Protein AF-A0A944YQV5-F1 (afdb_monomer)

Mean predicted aligned error: 7.52 Å

Radius of gyration: 26.67 Å; Cα contacts (8 Å, |Δi|>4): 31; chains: 1; bounding box: 57×34×61 Å

Foldseek 3Di:
DVVVVVVVVVVVVVVVVVVVVVVVVVVVVVVVVVVVVVVVVVVVQVVCCVVVVDGDADPDWDFDDDPVPRRPDID

Secondary structure (DSSP, 8-state):
-HHHHHHHHHHHHHHHHHHHHHHHHHHHHHHHHHHHHHHHHHHHHHHHHHHHSSPPPPTT---EEETTTEEEE--

Sequence (75 aa):
MIELIVAIGILAVLLTIAFFSFSQYSRYSRDSVRITDLKSVKTALELYEIDAGKYPRPDNSKEVTFNFNTVVWDQ

Structure (mmCIF, N/CA/C/O backbone):
data_AF-A0A944YQV5-F1
#
_entry.id   AF-A0A944YQV5-F1
#
loop_
_atom_site.group_PDB
_atom_site.id
_atom_site.type_symbol
_atom_site.label_atom_id
_atom_site.label_alt_id
_atom_site.label_comp_id
_atom_site.label_asym_id
_atom_site.label_entity_id
_atom_site.label_seq_id
_atom_site.pdbx_PDB_ins_code
_atom_site.Cartn_x
_atom_site.Cartn_y
_atom_site.Cartn_z
_atom_site.occupancy
_atom_site.B_iso_or_equiv
_atom_site.auth_seq_id
_atom_site.auth_comp_id
_atom_site.auth_asym_id
_atom_site.auth_atom_id
_atom_site.pdbx_PDB_model_num
ATOM 1 N N . MET A 1 1 ? -34.660 -4.872 34.145 1.00 82.50 1 MET A N 1
ATOM 2 C CA . MET A 1 1 ? -34.376 -3.492 33.676 1.00 82.50 1 MET A CA 1
ATOM 3 C C . MET A 1 1 ? -32.894 -3.140 33.773 1.00 82.50 1 MET A C 1
ATOM 5 O O . MET A 1 1 ? -32.338 -2.732 32.767 1.00 82.50 1 MET A O 1
ATOM 9 N N . ILE A 1 2 ? -32.227 -3.364 34.914 1.00 94.38 2 ILE A N 1
ATOM 10 C CA . ILE A 1 2 ? -30.769 -3.156 35.058 1.00 94.38 2 ILE A CA 1
ATOM 11 C C . ILE A 1 2 ? -29.931 -4.000 34.080 1.00 94.38 2 ILE A C 1
ATOM 13 O O . ILE A 1 2 ? -28.942 -3.532 33.533 1.00 94.38 2 ILE A O 1
ATOM 17 N N . GLU A 1 3 ? -30.384 -5.217 33.798 1.00 94.38 3 GLU A N 1
ATOM 18 C CA . GLU A 1 3 ? -29.681 -6.195 32.966 1.00 94.38 3 GLU A CA 1
ATOM 19 C C . GLU A 1 3 ? -29.454 -5.721 31.522 1.00 94.38 3 GLU A C 1
ATOM 21 O O . GLU A 1 3 ? -28.355 -5.850 30.990 1.00 94.38 3 GLU A O 1
ATOM 26 N N . LEU A 1 4 ? -3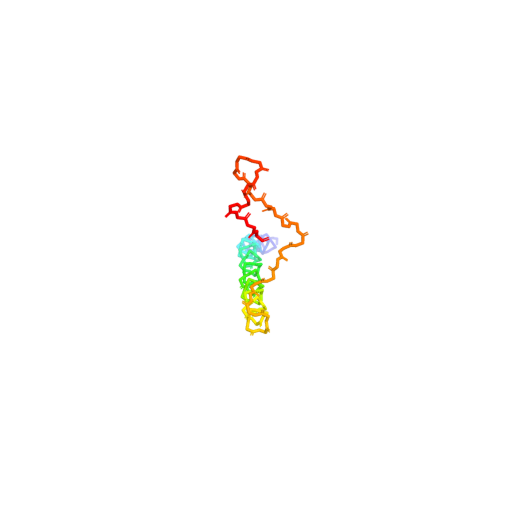0.449 -5.060 30.921 1.00 95.00 4 LEU A N 1
ATOM 27 C CA . LEU A 1 4 ? -30.334 -4.505 29.570 1.00 95.00 4 LEU A CA 1
ATOM 28 C C . LEU A 1 4 ? -29.375 -3.301 29.524 1.00 95.00 4 LEU A C 1
ATOM 30 O O . LEU A 1 4 ? -28.617 -3.139 28.572 1.00 95.00 4 LEU A O 1
ATOM 34 N N . ILE A 1 5 ? -29.380 -2.472 30.571 1.00 95.50 5 ILE A N 1
ATOM 35 C CA . ILE A 1 5 ? -28.519 -1.285 30.670 1.00 95.50 5 ILE A CA 1
ATOM 36 C C . ILE A 1 5 ? -27.054 -1.704 30.827 1.00 95.50 5 ILE A C 1
ATOM 38 O O . ILE A 1 5 ? -26.179 -1.157 30.156 1.00 95.50 5 ILE A O 1
ATOM 42 N N . VAL A 1 6 ? -26.789 -2.710 31.665 1.00 96.50 6 VAL A N 1
ATOM 43 C CA . VAL A 1 6 ? -25.439 -3.261 31.850 1.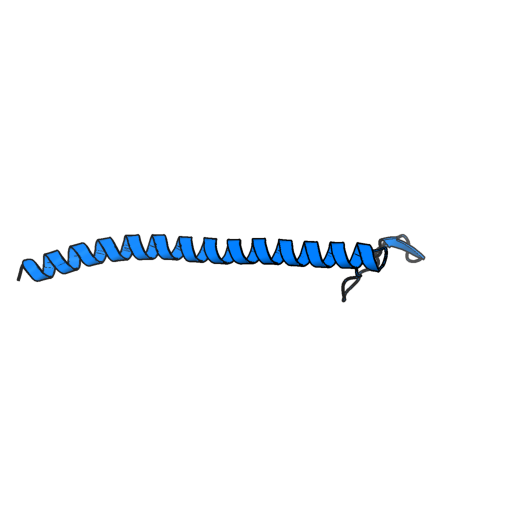00 96.50 6 VAL A CA 1
ATOM 44 C C . VAL A 1 6 ? -24.930 -3.891 30.551 1.00 96.50 6 VAL A C 1
ATOM 46 O O . VAL A 1 6 ? -23.792 -3.634 30.159 1.00 96.50 6 VAL A O 1
ATOM 49 N N . ALA A 1 7 ? -25.775 -4.639 29.835 1.00 97.06 7 ALA A N 1
ATOM 50 C CA . ALA A 1 7 ? -25.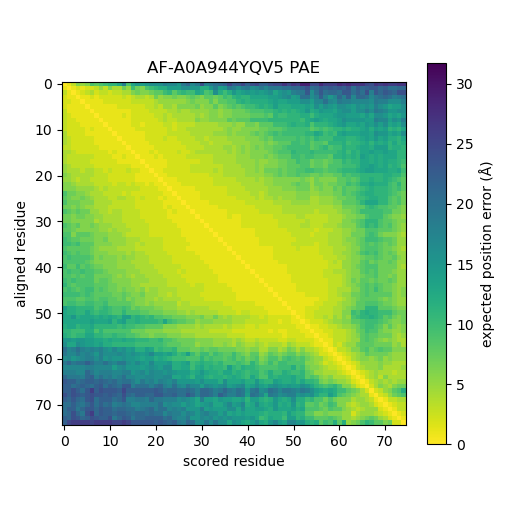400 -5.243 28.557 1.00 97.06 7 ALA A CA 1
ATOM 51 C C . ALA A 1 7 ? -24.992 -4.194 27.504 1.00 97.06 7 ALA A C 1
ATOM 53 O O . ALA A 1 7 ? -23.946 -4.326 26.868 1.00 97.06 7 ALA A O 1
ATOM 54 N N . ILE A 1 8 ? -25.772 -3.118 27.351 1.00 96.38 8 ILE A N 1
ATOM 55 C CA . ILE A 1 8 ? -25.465 -2.039 26.396 1.00 96.38 8 ILE A CA 1
ATOM 56 C C . ILE A 1 8 ? -24.192 -1.285 26.807 1.00 96.38 8 ILE A C 1
ATOM 58 O O . ILE A 1 8 ? -23.389 -0.931 25.942 1.00 96.38 8 ILE A O 1
ATOM 62 N N . GLY A 1 9 ? -23.964 -1.092 28.111 1.00 97.31 9 GLY A N 1
ATOM 63 C CA . GLY A 1 9 ? -22.735 -0.485 28.626 1.00 97.31 9 GLY A CA 1
ATOM 64 C C . GLY A 1 9 ? -21.480 -1.273 28.241 1.00 97.31 9 GLY A C 1
ATOM 65 O O . GLY A 1 9 ? -20.512 -0.693 27.750 1.00 97.31 9 GLY A O 1
ATOM 66 N N . ILE A 1 10 ? -21.515 -2.601 28.385 1.00 96.94 10 ILE A N 1
ATOM 67 C CA . ILE A 1 10 ? -20.398 -3.475 27.990 1.00 96.94 10 ILE A CA 1
ATOM 68 C C . ILE A 1 10 ? -20.190 -3.436 26.468 1.00 96.94 10 ILE A C 1
ATOM 70 O O . ILE A 1 10 ? -19.056 -3.301 26.003 1.00 96.94 10 ILE A O 1
ATOM 74 N N . LEU A 1 11 ? -21.272 -3.498 25.684 1.00 97.62 11 LEU A N 1
ATOM 75 C CA . LEU A 1 11 ? -21.196 -3.434 24.221 1.00 97.62 11 LEU A CA 1
ATOM 76 C C . LEU A 1 11 ? -20.594 -2.115 23.727 1.00 97.62 11 LEU A C 1
ATOM 78 O O . LEU A 1 11 ? -19.765 -2.136 22.822 1.00 97.62 11 LEU A O 1
ATOM 82 N N . ALA A 1 12 ? -20.953 -0.981 24.333 1.00 97.06 12 ALA A N 1
ATOM 83 C CA . ALA A 1 12 ? -20.399 0.318 23.956 1.00 97.06 12 ALA A CA 1
ATOM 84 C C . ALA A 1 12 ? -18.870 0.354 24.121 1.00 97.06 12 ALA A C 1
ATOM 8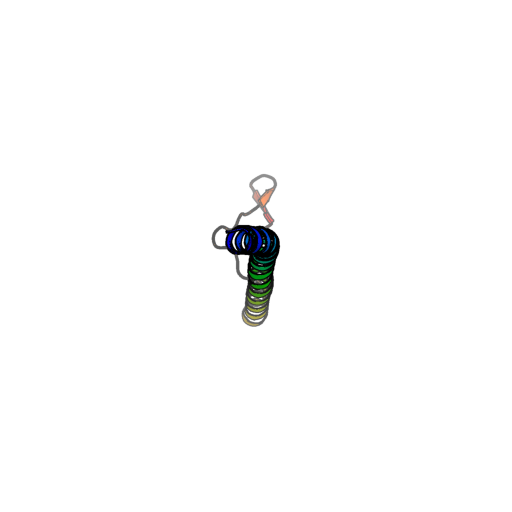6 O O . ALA A 1 12 ? -18.156 0.766 23.204 1.00 97.06 12 ALA A O 1
ATOM 87 N N . VAL A 1 13 ? -18.353 -0.147 25.248 1.00 97.12 13 VAL A N 1
ATOM 88 C CA . VAL A 1 13 ? -16.903 -0.224 25.491 1.00 97.12 13 VAL A CA 1
ATOM 89 C C . VAL A 1 13 ? -16.226 -1.147 24.473 1.00 97.12 13 VAL A C 1
ATOM 91 O O . VAL A 1 13 ? -15.249 -0.742 23.841 1.00 97.12 13 VAL A O 1
ATOM 94 N N . LEU A 1 14 ? -16.770 -2.345 24.239 1.00 97.81 14 LEU A N 1
ATOM 95 C CA . LEU A 1 14 ? -16.213 -3.289 23.262 1.00 97.81 14 LEU A CA 1
ATOM 96 C C . LEU A 1 14 ? -16.182 -2.710 21.841 1.00 97.81 14 LEU A C 1
ATOM 98 O O . LEU A 1 14 ? -15.178 -2.857 21.144 1.00 97.81 14 LEU A O 1
ATOM 102 N N . LEU A 1 15 ? -17.244 -2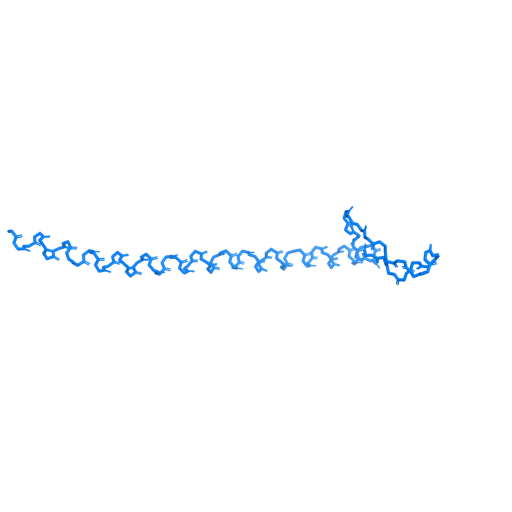.014 21.426 1.00 97.56 15 LEU A N 1
ATOM 103 C CA . LEU A 1 15 ? -17.332 -1.402 20.100 1.00 97.56 15 LEU A CA 1
ATOM 104 C C . LEU A 1 15 ? -16.265 -0.327 19.889 1.00 97.56 15 LEU A C 1
ATOM 106 O O . LEU A 1 15 ? -15.643 -0.296 18.828 1.00 97.56 15 LEU A O 1
ATOM 110 N N . THR A 1 16 ? -16.009 0.527 20.884 1.00 96.50 16 THR A N 1
ATOM 111 C CA . THR A 1 16 ? -14.978 1.574 20.753 1.00 96.50 16 THR A CA 1
ATOM 112 C C . THR A 1 16 ? -13.578 0.991 20.551 1.00 96.50 16 THR A C 1
ATOM 114 O O . THR A 1 16 ? -12.858 1.417 19.644 1.00 96.50 16 THR A O 1
ATOM 117 N N . ILE A 1 17 ? -13.212 -0.033 21.329 1.00 96.62 17 ILE A N 1
ATOM 118 C CA . ILE A 1 17 ? -11.916 -0.717 21.215 1.00 96.62 17 ILE A CA 1
ATOM 119 C C . ILE A 1 17 ? -11.819 -1.452 19.872 1.00 96.62 17 ILE A C 1
ATOM 121 O O . ILE A 1 17 ? -10.805 -1.348 19.173 1.00 96.62 17 ILE A O 1
ATOM 125 N N . ALA A 1 18 ? -12.882 -2.161 19.481 1.00 96.81 18 ALA A N 1
ATOM 126 C CA . ALA A 1 18 ? -12.936 -2.888 18.218 1.00 96.81 18 ALA A CA 1
ATOM 127 C C . ALA A 1 18 ? -12.780 -1.947 17.015 1.00 96.81 18 ALA A C 1
ATOM 129 O O . ALA A 1 18 ? -11.989 -2.230 16.115 1.00 96.81 18 ALA A O 1
ATOM 130 N N . PHE A 1 19 ? -13.472 -0.805 17.017 1.00 96.06 19 PHE A N 1
ATOM 131 C CA . PHE A 1 19 ? -13.399 0.172 15.932 1.00 96.06 19 PHE A CA 1
ATOM 132 C C . PHE A 1 19 ? -12.013 0.818 15.826 1.00 96.06 19 PHE A C 1
ATOM 134 O O . PHE A 1 19 ? -11.472 0.956 14.726 1.00 96.06 19 PHE A O 1
ATOM 141 N N . PHE A 1 20 ? -11.403 1.164 16.964 1.00 94.75 20 PHE A N 1
ATOM 142 C CA . PHE A 1 20 ? -10.045 1.704 16.986 1.00 94.75 20 PHE A CA 1
ATOM 143 C C . PHE A 1 20 ? -9.030 0.706 16.409 1.00 94.75 20 PHE A C 1
ATOM 145 O O . PHE A 1 20 ? -8.231 1.066 15.541 1.00 94.75 20 PHE A O 1
ATOM 152 N N . SER A 1 21 ? -9.108 -0.558 16.836 1.00 95.06 21 SER A N 1
ATOM 153 C CA . SER A 1 21 ? -8.267 -1.645 16.323 1.00 95.06 21 SER A CA 1
ATOM 154 C C . SER A 1 21 ? -8.466 -1.851 14.818 1.00 95.06 21 SER A C 1
ATOM 156 O O . SER A 1 21 ? -7.504 -1.823 14.047 1.00 95.06 21 SER A O 1
ATOM 158 N N . PHE A 1 22 ? -9.719 -1.964 14.371 1.00 95.38 22 PHE A N 1
ATOM 159 C CA . PHE A 1 22 ? -10.062 -2.159 12.963 1.00 95.38 22 PHE A CA 1
ATOM 160 C C . PHE A 1 22 ? -9.524 -1.037 12.062 1.00 95.38 22 PHE A C 1
ATOM 162 O O . PHE A 1 22 ? -8.970 -1.309 10.994 1.00 95.38 22 PHE A O 1
ATOM 169 N N . SER A 1 23 ? -9.618 0.219 12.509 1.00 94.25 23 SER A N 1
ATOM 170 C CA . SER A 1 23 ? -9.069 1.368 11.780 1.00 94.25 23 SER A CA 1
ATOM 171 C C . SER A 1 23 ? -7.557 1.239 11.554 1.00 94.25 23 SER A C 1
ATOM 173 O O . SER A 1 23 ? -7.079 1.441 10.434 1.00 94.25 23 SER A O 1
ATOM 175 N N . GLN A 1 24 ? -6.797 0.824 12.575 1.00 94.31 24 GLN A N 1
ATOM 176 C CA . GLN A 1 24 ? -5.356 0.586 12.429 1.00 94.31 24 GLN A CA 1
ATOM 177 C C . GLN A 1 24 ? -5.060 -0.588 11.489 1.00 94.31 24 GLN A C 1
ATOM 179 O O . GLN A 1 24 ? -4.239 -0.446 10.584 1.00 94.31 24 GLN A O 1
ATOM 184 N N . TYR A 1 25 ? -5.774 -1.709 11.622 1.00 96.38 25 TYR A N 1
ATOM 185 C CA . TYR A 1 25 ? -5.612 -2.859 10.724 1.00 96.38 25 TYR A CA 1
ATOM 186 C C . TYR A 1 25 ? -5.881 -2.510 9.257 1.00 96.38 25 TYR A C 1
ATOM 188 O O . TYR A 1 25 ? -5.127 -2.933 8.380 1.00 96.38 25 TYR A O 1
ATOM 196 N N . SER A 1 26 ? -6.892 -1.684 8.976 1.00 94.88 26 SER A N 1
ATOM 197 C CA . SER A 1 26 ? -7.148 -1.199 7.616 1.00 94.88 26 SER A CA 1
ATOM 198 C C . SER A 1 26 ? -5.967 -0.389 7.067 1.00 94.88 26 SER A C 1
ATOM 200 O O . SER A 1 26 ? -5.614 -0.529 5.895 1.00 94.88 26 SER A O 1
ATOM 202 N N . ARG A 1 27 ? -5.315 0.439 7.899 1.00 95.88 27 ARG A N 1
ATOM 203 C CA . ARG A 1 27 ? -4.102 1.180 7.503 1.00 95.88 27 ARG A CA 1
ATOM 204 C C . ARG A 1 27 ? -2.955 0.227 7.173 1.00 95.88 27 ARG A C 1
ATOM 206 O O . ARG A 1 27 ? -2.406 0.318 6.078 1.00 95.88 27 ARG A O 1
ATOM 213 N N . TYR A 1 28 ? -2.663 -0.719 8.064 1.00 97.06 28 TYR A N 1
ATOM 214 C CA . TYR A 1 28 ? -1.591 -1.695 7.861 1.00 97.06 28 TYR A CA 1
ATOM 215 C C . TYR A 1 28 ? -1.824 -2.597 6.647 1.00 97.06 28 TYR A C 1
ATOM 217 O O . TYR A 1 28 ? -0.882 -2.884 5.915 1.00 97.06 28 TYR A O 1
ATOM 225 N N . SER A 1 29 ? -3.070 -2.998 6.382 1.00 97.25 29 SER A N 1
ATOM 226 C CA . SER A 1 29 ? -3.416 -3.787 5.195 1.00 97.25 29 SER A CA 1
ATOM 227 C C . SER A 1 29 ? -3.079 -3.037 3.903 1.00 97.25 29 SER A C 1
ATOM 229 O O . SER A 1 29 ? -2.417 -3.594 3.029 1.00 97.25 29 SER A O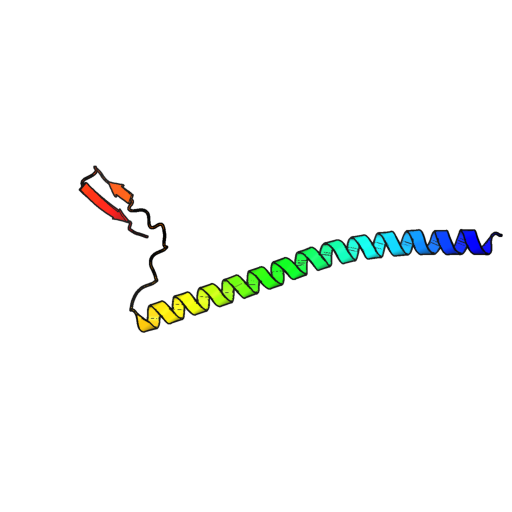 1
ATOM 231 N N . ARG A 1 30 ? -3.443 -1.751 3.803 1.00 97.12 30 ARG A N 1
ATOM 232 C CA . ARG A 1 30 ? -3.093 -0.928 2.633 1.00 97.12 30 ARG A CA 1
ATOM 233 C C . ARG A 1 30 ? -1.588 -0.752 2.482 1.00 97.12 30 ARG A C 1
ATOM 235 O O . ARG A 1 30 ? -1.086 -0.802 1.364 1.00 97.12 30 ARG A O 1
ATOM 242 N N . ASP A 1 31 ? -0.872 -0.551 3.582 1.00 98.00 31 ASP A N 1
ATOM 243 C CA . ASP A 1 31 ? 0.583 -0.409 3.537 1.00 98.00 31 ASP A CA 1
ATOM 244 C C . ASP A 1 31 ? 1.256 -1.725 3.115 1.00 98.00 31 ASP A C 1
ATOM 246 O O . ASP A 1 31 ? 2.170 -1.703 2.296 1.00 98.00 31 ASP A O 1
ATOM 250 N N . SER A 1 32 ? 0.751 -2.876 3.570 1.00 97.88 32 SER A N 1
ATOM 251 C CA . SER A 1 32 ? 1.214 -4.195 3.117 1.00 97.88 32 SER A CA 1
ATOM 252 C C . SER A 1 32 ? 1.013 -4.394 1.614 1.00 97.88 32 SER A C 1
ATOM 254 O O . SER A 1 32 ? 1.897 -4.933 0.943 1.00 97.88 32 SER A O 1
ATOM 256 N N . VAL A 1 33 ? -0.127 -3.949 1.076 1.00 98.12 33 VAL A N 1
ATOM 257 C CA . VAL A 1 33 ? -0.390 -3.976 -0.371 1.00 98.12 33 VAL A CA 1
ATOM 258 C C . VAL A 1 33 ? 0.610 -3.078 -1.100 1.00 98.12 33 VAL A C 1
ATOM 260 O O . VAL A 1 33 ? 1.330 -3.572 -1.957 1.00 98.12 33 VAL A O 1
ATOM 263 N N . ARG A 1 34 ? 0.790 -1.819 -0.672 1.00 98.12 34 ARG A N 1
ATOM 264 C CA . ARG A 1 34 ? 1.764 -0.898 -1.296 1.00 98.12 34 ARG A CA 1
ATOM 265 C C . ARG A 1 34 ? 3.195 -1.432 -1.276 1.00 98.12 34 ARG A C 1
ATOM 267 O O . ARG A 1 34 ? 3.913 -1.290 -2.258 1.00 98.12 34 ARG A O 1
ATOM 274 N N . ILE A 1 35 ? 3.629 -2.036 -0.168 1.00 98.25 35 ILE A N 1
ATOM 275 C CA . ILE A 1 35 ? 4.962 -2.651 -0.069 1.00 98.25 35 ILE A CA 1
ATOM 276 C C . ILE A 1 35 ? 5.105 -3.784 -1.089 1.00 98.25 35 ILE A C 1
ATOM 278 O O . ILE A 1 35 ? 6.168 -3.941 -1.689 1.00 98.25 35 ILE A O 1
ATOM 282 N N . THR A 1 36 ? 4.051 -4.577 -1.273 1.00 98.38 36 THR A N 1
ATOM 283 C CA . THR A 1 36 ? 4.040 -5.679 -2.240 1.00 98.38 36 THR A CA 1
ATOM 284 C C . THR A 1 36 ? 4.072 -5.139 -3.666 1.00 98.38 36 THR A C 1
ATOM 286 O O . THR A 1 36 ? 4.931 -5.554 -4.439 1.00 98.38 36 THR A O 1
ATOM 289 N N . ASP A 1 37 ? 3.245 -4.140 -3.973 1.00 98.31 37 ASP A N 1
ATOM 290 C CA . ASP A 1 37 ? 3.206 -3.490 -5.285 1.00 98.31 37 ASP A CA 1
ATOM 291 C C . ASP A 1 37 ? 4.567 -2.887 -5.656 1.00 98.31 37 ASP A C 1
ATOM 293 O O . ASP A 1 37 ? 5.068 -3.115 -6.754 1.00 98.31 37 ASP A O 1
ATOM 297 N N . LEU A 1 38 ? 5.222 -2.179 -4.727 1.00 98.19 38 LEU A N 1
ATOM 298 C CA . LEU A 1 38 ? 6.554 -1.606 -4.958 1.00 98.19 38 LEU A CA 1
ATOM 299 C C . LEU A 1 38 ? 7.612 -2.677 -5.245 1.00 98.19 38 LEU A C 1
ATOM 301 O O . LEU A 1 38 ? 8.475 -2.472 -6.098 1.00 98.19 38 LEU A O 1
ATOM 305 N N . LYS A 1 39 ? 7.550 -3.824 -4.557 1.00 98.06 39 LYS A N 1
ATOM 306 C CA . LYS A 1 39 ? 8.442 -4.958 -4.842 1.00 98.06 39 LYS A CA 1
ATOM 307 C C . LYS A 1 39 ? 8.174 -5.528 -6.230 1.00 98.06 39 LYS A C 1
ATOM 309 O O . LYS A 1 39 ? 9.124 -5.736 -6.975 1.00 98.06 39 LYS A O 1
ATOM 314 N N . SER A 1 40 ? 6.909 -5.725 -6.591 1.00 98.12 40 SER A N 1
ATOM 315 C CA . SER A 1 40 ? 6.522 -6.221 -7.914 1.00 98.12 40 SER A CA 1
ATOM 316 C C . SER A 1 40 ? 6.965 -5.282 -9.036 1.00 98.12 40 SER A C 1
ATOM 318 O O . SER A 1 40 ? 7.543 -5.748 -10.016 1.00 98.12 40 SER A O 1
ATOM 320 N N . VAL A 1 41 ? 6.769 -3.969 -8.877 1.00 96.81 41 VAL A N 1
ATOM 321 C CA . VAL A 1 41 ? 7.244 -2.960 -9.839 1.00 96.81 41 VAL A CA 1
ATOM 322 C C . VAL A 1 41 ? 8.763 -3.014 -9.964 1.00 96.81 41 VAL A C 1
ATOM 324 O O . VAL A 1 41 ? 9.275 -3.070 -11.077 1.00 96.81 41 VAL A O 1
ATOM 327 N N . LYS A 1 42 ? 9.493 -3.059 -8.8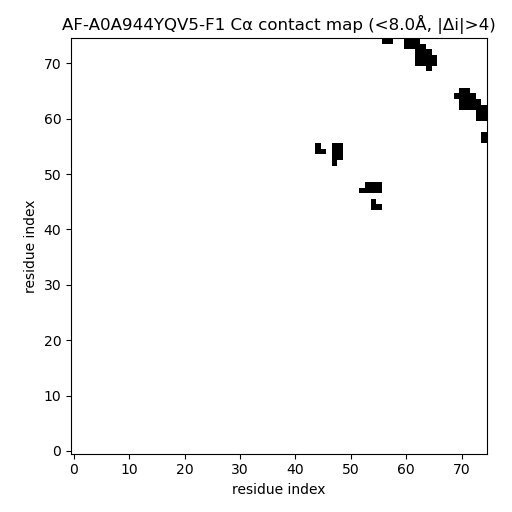44 1.00 96.62 42 LYS A N 1
ATOM 328 C CA . LYS A 1 42 ? 10.955 -3.173 -8.863 1.00 96.62 42 LYS A CA 1
ATOM 329 C C . LYS A 1 42 ? 11.417 -4.419 -9.624 1.00 96.62 42 LYS A C 1
ATOM 331 O O . LYS A 1 42 ? 12.257 -4.301 -10.505 1.00 96.62 42 LYS A O 1
ATOM 336 N N . THR A 1 43 ? 10.848 -5.585 -9.324 1.00 97.75 43 THR A N 1
ATOM 337 C CA . THR A 1 43 ? 11.204 -6.833 -10.014 1.00 97.75 43 THR A CA 1
ATOM 338 C C . THR A 1 43 ? 10.903 -6.762 -11.511 1.00 97.75 43 THR A C 1
ATOM 340 O O . THR A 1 43 ? 11.703 -7.236 -12.311 1.00 97.75 43 THR A O 1
ATOM 343 N N . ALA A 1 44 ? 9.791 -6.139 -11.913 1.00 96.69 44 ALA A N 1
ATOM 344 C CA . ALA A 1 44 ? 9.479 -5.937 -13.326 1.00 96.69 44 ALA A CA 1
ATOM 345 C C . ALA A 1 44 ? 10.496 -5.012 -14.023 1.00 96.69 44 ALA A C 1
ATOM 347 O O . ALA A 1 44 ? 10.898 -5.286 -15.152 1.00 96.69 44 ALA A O 1
ATOM 348 N N . LEU A 1 45 ? 10.939 -3.947 -13.346 1.00 95.81 45 LEU A N 1
ATOM 349 C CA . LEU A 1 45 ? 11.965 -3.036 -13.858 1.00 95.81 45 LEU A CA 1
ATOM 350 C C . LEU A 1 45 ? 13.330 -3.724 -13.996 1.00 95.81 45 LEU A C 1
ATOM 352 O O . LEU A 1 45 ? 13.990 -3.546 -15.014 1.00 95.81 45 LEU A O 1
ATOM 356 N N . GLU A 1 46 ? 13.733 -4.521 -13.004 1.00 96.62 46 GLU A N 1
ATOM 357 C CA . GLU A 1 46 ? 14.976 -5.307 -13.045 1.00 96.62 46 GLU A CA 1
ATOM 358 C C . GLU A 1 46 ? 14.943 -6.343 -14.177 1.00 96.62 46 GLU A C 1
ATOM 360 O O . GLU A 1 46 ? 15.915 -6.485 -14.915 1.00 96.62 46 GLU A O 1
ATOM 365 N N . LEU A 1 47 ? 13.812 -7.030 -14.368 1.00 97.50 47 LEU A N 1
ATOM 366 C CA . LEU A 1 47 ? 13.641 -7.976 -15.473 1.00 97.50 47 LEU A CA 1
ATOM 367 C C . LEU A 1 47 ? 13.759 -7.279 -16.835 1.00 97.50 47 LEU A C 1
ATOM 369 O O . LEU A 1 47 ? 14.457 -7.766 -17.719 1.00 97.50 47 LEU A O 1
ATOM 373 N N . TYR A 1 48 ? 13.130 -6.112 -16.986 1.00 96.31 48 TYR A N 1
ATOM 374 C CA . TYR A 1 48 ? 13.243 -5.325 -18.212 1.00 96.31 48 TYR A CA 1
ATOM 375 C C . TYR A 1 48 ? 14.689 -4.885 -18.479 1.00 96.31 48 TYR A C 1
ATOM 377 O O . TYR A 1 48 ? 15.136 -4.922 -19.622 1.00 96.31 48 TYR A O 1
ATOM 385 N N . GLU A 1 49 ? 15.432 -4.479 -17.446 1.00 96.38 49 GLU A N 1
ATOM 386 C CA . GLU A 1 49 ? 16.845 -4.113 -17.588 1.00 96.38 49 GLU A CA 1
ATOM 387 C C . GLU A 1 49 ? 17.692 -5.301 -18.061 1.00 96.38 49 GLU A C 1
ATOM 389 O O . GLU A 1 49 ? 18.516 -5.132 -18.958 1.00 96.38 49 GLU A O 1
ATOM 394 N N . ILE A 1 50 ? 17.461 -6.497 -17.510 1.00 97.00 50 ILE A N 1
ATOM 395 C CA . ILE A 1 50 ? 18.146 -7.727 -17.933 1.00 97.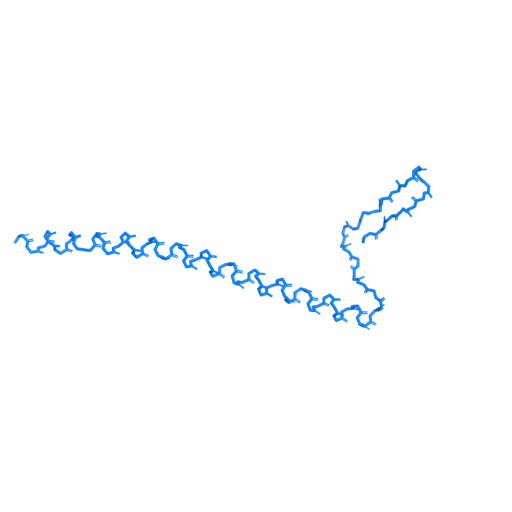00 50 ILE A CA 1
ATOM 396 C C . ILE A 1 50 ? 17.903 -8.001 -19.424 1.00 97.00 50 ILE A C 1
ATOM 398 O O . ILE A 1 50 ? 18.844 -8.345 -20.141 1.00 97.00 50 ILE A O 1
ATOM 402 N N . ASP A 1 51 ? 16.671 -7.808 -19.898 1.00 96.81 51 ASP A N 1
ATOM 403 C CA . ASP A 1 51 ? 16.289 -8.104 -21.282 1.00 96.81 51 ASP A CA 1
ATOM 404 C C . ASP A 1 51 ? 16.725 -7.012 -22.280 1.00 96.81 51 ASP A C 1
ATOM 406 O O . ASP A 1 51 ? 17.159 -7.313 -23.394 1.00 96.81 51 ASP A O 1
ATOM 410 N N . ALA A 1 52 ? 16.608 -5.734 -21.906 1.00 94.19 52 ALA A N 1
ATOM 411 C CA . ALA A 1 52 ? 16.818 -4.587 -22.797 1.00 94.19 52 ALA A CA 1
ATOM 412 C C . ALA A 1 52 ? 18.163 -3.863 -22.590 1.00 94.19 52 ALA A C 1
ATOM 414 O O . ALA A 1 52 ? 18.490 -2.945 -23.350 1.00 94.19 52 ALA A O 1
ATOM 415 N N . GLY A 1 53 ? 18.925 -4.227 -21.554 1.00 93.75 53 GLY A N 1
ATOM 416 C CA . GLY A 1 53 ? 20.196 -3.604 -21.167 1.00 93.75 53 GLY A CA 1
ATOM 417 C C . GLY A 1 53 ? 20.068 -2.194 -20.575 1.00 93.75 53 GLY A C 1
ATOM 418 O O . GLY A 1 53 ? 21.071 -1.494 -20.438 1.00 93.75 53 GLY A O 1
ATOM 419 N N . LYS A 1 54 ? 18.843 -1.739 -20.288 1.00 91.25 54 LYS A N 1
ATOM 420 C CA . LYS A 1 54 ? 18.530 -0.427 -19.699 1.00 91.25 54 LYS A CA 1
ATOM 421 C C . LYS A 1 54 ? 17.141 -0.440 -19.068 1.00 91.25 54 LYS A C 1
ATOM 423 O O . LYS A 1 54 ? 16.270 -1.169 -19.530 1.00 91.25 54 LYS A O 1
ATOM 428 N N . TYR A 1 55 ? 16.905 0.420 -18.081 1.00 91.38 55 TYR A N 1
ATOM 429 C CA . TYR A 1 55 ? 15.565 0.638 -17.529 1.00 91.38 55 TYR A CA 1
ATOM 430 C C . TYR A 1 55 ? 14.604 1.249 -18.568 1.00 91.38 55 TYR A C 1
ATOM 432 O O . TYR A 1 55 ? 15.051 1.943 -19.492 1.00 91.38 55 TYR A O 1
ATOM 440 N N . PRO A 1 56 ? 13.286 0.994 -18.455 1.00 90.56 56 PRO A N 1
ATOM 441 C CA . PRO A 1 56 ? 12.304 1.592 -19.348 1.00 90.56 56 PRO A CA 1
ATOM 442 C C . PRO A 1 56 ? 12.201 3.096 -19.084 1.00 90.56 56 PRO A C 1
ATOM 444 O O . PRO A 1 56 ? 12.249 3.539 -17.936 1.00 90.56 56 PRO A O 1
ATOM 447 N N . ARG A 1 57 ? 12.024 3.876 -20.153 1.00 88.31 57 ARG A N 1
ATOM 448 C CA . ARG A 1 57 ? 11.736 5.306 -20.028 1.00 88.31 57 ARG A CA 1
ATOM 449 C C . ARG A 1 57 ? 10.288 5.504 -19.564 1.00 88.31 57 ARG A C 1
ATOM 451 O O . ARG A 1 57 ? 9.407 4.805 -20.068 1.00 88.31 57 ARG A O 1
ATOM 458 N N . PRO A 1 58 ? 10.020 6.436 -18.640 1.00 87.19 58 PRO A N 1
ATOM 459 C CA . PRO A 1 58 ? 8.665 6.804 -18.260 1.00 87.19 58 PRO A CA 1
ATOM 460 C C . PRO A 1 58 ? 7.907 7.428 -19.441 1.00 87.19 58 PRO A C 1
ATOM 462 O O . PRO A 1 58 ? 8.482 8.164 -20.240 1.00 87.19 58 PRO A O 1
ATOM 465 N N . ASP A 1 59 ? 6.589 7.210 -19.498 1.00 86.31 59 ASP A N 1
ATOM 466 C CA . ASP A 1 59 ? 5.717 7.729 -20.570 1.00 86.31 59 ASP A CA 1
ATOM 467 C C . ASP A 1 59 ? 5.771 9.261 -20.724 1.00 86.31 59 ASP A C 1
ATOM 469 O O . ASP A 1 59 ? 5.518 9.798 -21.799 1.00 86.31 59 ASP A O 1
ATOM 473 N N . ASN A 1 60 ? 6.105 9.974 -19.646 1.00 86.19 60 ASN A N 1
ATOM 474 C CA . ASN A 1 60 ? 6.269 11.427 -19.622 1.00 86.19 60 ASN A CA 1
ATOM 475 C C . ASN A 1 60 ? 7.716 11.815 -19.281 1.00 86.19 60 ASN A C 1
ATOM 477 O O . ASN A 1 60 ? 7.934 12.572 -18.328 1.00 86.19 60 ASN A O 1
ATOM 481 N N . SER A 1 61 ? 8.694 11.285 -20.021 1.00 81.06 61 SER A N 1
ATOM 482 C CA . SER A 1 61 ? 10.103 11.645 -19.835 1.00 81.06 61 SER A CA 1
ATOM 483 C C . SER A 1 61 ? 10.318 13.160 -19.923 1.00 81.06 61 SER A C 1
ATOM 485 O O . SER A 1 61 ? 9.633 13.894 -20.651 1.00 81.06 61 SER A O 1
ATOM 487 N N . LYS A 1 62 ? 11.246 13.655 -19.103 1.00 82.50 62 LYS A N 1
ATOM 488 C CA . LYS A 1 62 ? 11.633 15.065 -19.062 1.00 82.50 62 LYS A CA 1
ATOM 489 C C . LYS A 1 62 ? 13.125 15.160 -19.287 1.00 82.50 62 LYS A C 1
ATOM 491 O O . LYS A 1 62 ? 13.915 14.770 -18.435 1.00 82.50 62 LYS A O 1
ATOM 496 N N . GLU A 1 63 ? 13.486 15.741 -20.418 1.00 83.44 63 GLU A N 1
ATOM 497 C CA . GLU A 1 63 ? 14.865 16.096 -20.699 1.00 83.44 63 GLU A CA 1
ATOM 498 C C . GLU A 1 63 ? 15.222 17.362 -19.919 1.00 83.44 63 GLU A C 1
ATOM 500 O O . GLU A 1 63 ? 14.538 18.388 -19.997 1.00 83.44 63 GLU A O 1
ATOM 505 N N . VAL A 1 64 ? 16.304 17.294 -19.149 1.00 82.62 64 VAL A N 1
ATOM 506 C CA . VAL A 1 64 ? 16.883 18.454 -18.476 1.00 82.62 64 VAL A CA 1
ATOM 507 C C . VAL A 1 64 ? 18.057 18.939 -19.317 1.00 82.62 64 VAL A C 1
ATOM 509 O O . VAL A 1 64 ? 19.094 18.278 -19.424 1.00 82.62 64 VAL A O 1
ATOM 512 N N . THR A 1 65 ? 17.886 20.108 -19.931 1.00 85.44 65 THR A N 1
ATOM 513 C CA . THR A 1 65 ? 18.882 20.730 -20.811 1.00 85.44 65 THR A CA 1
ATOM 514 C C . THR A 1 65 ? 19.638 21.841 -20.082 1.00 85.44 65 THR A C 1
ATOM 516 O O . THR A 1 65 ? 19.032 22.681 -19.417 1.00 85.44 65 THR A O 1
ATOM 519 N N . PHE A 1 66 ? 20.960 21.901 -20.249 1.00 82.75 66 PHE A N 1
ATOM 520 C CA . PHE A 1 66 ? 21.773 23.055 -19.861 1.00 82.75 66 PHE A CA 1
ATOM 521 C C . PHE A 1 66 ? 22.063 23.918 -21.090 1.00 82.75 66 PHE A C 1
ATOM 523 O O . PHE A 1 66 ? 22.380 23.401 -22.165 1.00 82.75 66 PHE A O 1
ATOM 530 N N . ASN A 1 67 ? 21.933 25.238 -20.933 1.00 81.06 67 ASN A N 1
ATOM 531 C CA . ASN A 1 67 ? 22.146 26.232 -21.989 1.00 81.06 67 ASN A CA 1
ATOM 532 C C . ASN A 1 67 ? 21.401 25.923 -23.303 1.00 81.06 67 ASN A C 1
ATOM 534 O O . ASN A 1 67 ? 21.950 26.141 -24.376 1.00 81.06 67 ASN A O 1
ATOM 538 N N . PHE A 1 68 ? 20.174 25.388 -23.209 1.00 73.06 68 PHE A N 1
ATOM 539 C CA . PHE A 1 68 ? 19.254 25.091 -24.325 1.00 73.06 68 PHE A CA 1
ATOM 540 C C . PHE A 1 68 ? 19.771 24.145 -25.427 1.00 73.06 68 PHE A C 1
ATOM 542 O O . PHE A 1 68 ? 19.029 23.845 -26.359 1.00 73.06 68 PHE A O 1
ATOM 549 N N . ASN A 1 69 ? 20.999 23.635 -25.315 1.00 75.81 69 ASN A N 1
ATOM 550 C CA . ASN A 1 69 ? 21.661 22.895 -26.389 1.00 75.81 69 ASN A CA 1
ATOM 551 C C . ASN A 1 69 ? 22.305 21.575 -25.944 1.00 75.81 69 ASN A C 1
ATOM 553 O O . ASN A 1 69 ? 22.639 20.765 -26.806 1.00 75.81 69 ASN A O 1
ATOM 557 N N . THR A 1 70 ? 22.452 21.326 -24.638 1.00 79.44 70 THR A N 1
ATOM 558 C CA . THR A 1 70 ? 23.035 20.074 -24.130 1.00 79.44 70 THR A CA 1
ATOM 559 C C . THR A 1 70 ? 22.071 19.385 -23.177 1.00 79.44 70 THR A C 1
ATOM 561 O O . THR A 1 70 ? 21.800 19.907 -22.095 1.00 79.44 70 THR A O 1
ATOM 564 N N . VAL A 1 71 ? 21.567 18.205 -23.551 1.00 80.56 71 VAL A N 1
ATOM 565 C CA . VAL A 1 71 ? 20.805 17.341 -22.637 1.00 80.56 71 VAL A CA 1
ATOM 566 C C . VAL A 1 71 ? 21.780 16.788 -21.604 1.00 80.56 71 VAL A C 1
ATOM 568 O O . VAL A 1 71 ? 22.699 16.044 -21.939 1.00 80.56 71 VAL A O 1
ATOM 571 N N . VAL A 1 72 ? 21.620 17.216 -20.355 1.00 79.88 72 VAL A N 1
ATOM 572 C CA . VAL A 1 72 ? 22.470 16.787 -19.233 1.00 79.88 72 VAL A CA 1
ATOM 573 C C . VAL A 1 72 ? 21.886 15.547 -18.572 1.00 79.88 72 VAL A C 1
ATOM 575 O O . VAL A 1 72 ? 22.617 14.742 -17.999 1.00 79.88 72 VAL A O 1
ATOM 578 N N . TRP A 1 73 ? 20.569 15.382 -18.668 1.00 72.94 73 TRP A N 1
ATOM 579 C CA . TRP A 1 73 ? 19.870 14.238 -18.122 1.00 72.94 73 TRP A CA 1
ATOM 580 C C . TRP A 1 73 ? 18.588 13.969 -18.906 1.00 72.94 73 TRP A C 1
ATOM 582 O O . TRP A 1 73 ? 17.841 14.893 -19.227 1.00 72.94 73 TRP A O 1
ATOM 592 N N . ASP A 1 74 ? 18.367 12.698 -19.203 1.00 69.81 74 ASP A N 1
ATOM 593 C CA . ASP A 1 74 ? 17.150 12.155 -19.794 1.00 69.81 74 ASP A CA 1
ATOM 594 C C . ASP A 1 74 ? 16.702 11.013 -18.877 1.00 69.81 74 ASP A C 1
ATOM 596 O O . ASP A 1 74 ? 17.527 10.165 -18.516 1.00 69.81 74 ASP A O 1
ATOM 600 N N . GLN A 1 75 ? 15.443 11.057 -18.438 1.00 60.53 75 GLN A N 1
ATOM 601 C CA . GLN A 1 75 ? 14.854 10.066 -17.534 1.00 60.53 75 GLN A CA 1
ATOM 602 C C . GLN A 1 75 ? 14.046 9.040 -18.309 1.00 60.53 75 GLN A C 1
ATOM 604 O O . GLN A 1 75 ? 13.180 9.469 -19.103 1.00 60.53 75 GLN A O 1
#

Solvent-accessible surface area (backbone atoms only — not comparable to full-atom values): 4388 Å² total; per-residue (Å²): 118,68,66,63,55,53,51,51,54,54,49,54,57,51,49,56,54,50,51,56,51,50,56,52,50,56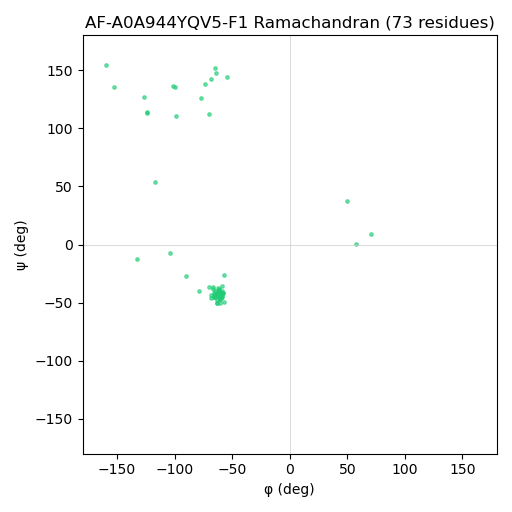,52,51,52,54,50,53,49,50,55,49,50,53,50,52,52,50,52,53,45,52,51,43,22,74,76,68,76,44,70,82,66,55,97,78,55,58,73,43,58,50,91,88,76,40,79,77,43,76,78

pLDDT: mean 91.96, std 8.08, range [60.53, 98.38]

=== Feature glossary ===
Feature key, reading from the visual/contextual features back to the raw sequence:

Rendered structure images. Structure images are PyMOL renders from six orthogonal camera directions. Cartoon representation draws helices as coils and strands as arrows; sticks shows the backbone as bonds; surface shows the solvent-excluded envelope. Rainbow coloring maps sequence position to hue (blue→red, N→C); chain coloring assigns a distinct color per polypeptide.

Contact-map, Ramachandran, and PAE plots. Three diagnostic plots accompany the record. The Cα contact map visualizes the tertiary structure as a 2D adjacency matrix (8 Å cutoff, sequence-local contacts suppressed). The Ramachandran plot shows the distribution of backbone (φ, ψ) torsions, with points in the α and β basins reflecting secondary structure content. The PAE plot shows AlphaFold's inter-residue confidence as a color matrix.

InterPro / GO / CATH / organism. The annotation block draws on four external resources. InterPro: which protein families and domains the sequence belongs to. GO: standardized terms for what the protein does, what process it participates in, and where in the cell it acts. CATH: which structural fold it has in the CATH hierarchy. Organism: the species of origin.

Nearest PDB structures. Structural nearest neighbors (via Foldseek easy-search vs the PDB). Reported per hit: target PDB id, E-value, and alignment TM-score. A TM-score above ~0.5 is the conventional threshold for 'same fold'.

Predicted aligned error. Predicted aligned error is AlphaFold's pairwise confidence. Unlike pLDDT (per-residue), PAE is per-residue-pair and captures whether two parts of the structure are correctly placed relative to each other. Units are ångströms of expected positional error.

Solvent-accessible surface area. SASA measures how much of the protein is reachable by solvent. It is computed by rolling a water-sized probe over the atomic surface and summing the exposed area (Å²). Per-residue SASA distinguishes core (buried, low SASA) from surface (exposed, high SASA) residues; total SASA is a whole-molecule size measure.

B-factor. Crystallographic B-factors measure how much each atom's electron density is smeared out, in Å². They rise in mobile loops and surface residues and fall in the buried interior. In AlphaFold models this column is repurposed to hold pLDDT instead.

pLDDT. For AlphaFold models, the B-factor field carries pLDDT — the model's own estimate of local accuracy on a 0–100 scale. Regions with pLDDT<50 should be treated as essentially unmodeled; they often correspond to intrinsically disordered segments.

Backbone torsions (φ/ψ). φ (phi) and ψ (psi) are the two rotatable backbone dihedrals per residue: φ is the C(i-1)–N–Cα–C torsion, ψ is the N–Cα–C–N(i+1) torsion, both in degrees on (−180°, 180°]. α-helical residues cluster near (−60°, −45°); β-strand residues near (−120°, +130°). A Ramachandran plot is simply a scatter of (φ, ψ) for every residue.

Radius of gyration, Cα contacts, bounding box. Radius of gyration (Rg) is the root-mean-square distance of Cα atoms from their centroid — a single number for overall size and compactness. A globular domain of N residues has Rg ≈ 2.2·N^0.38 Å; an extended or disordered chain has a much larger Rg. The Cα contact count is the number of residue pairs whose Cα atoms are within 8 Å and are more than four positions apart in sequence — a standard proxy for tertiary packing density. The bounding box is the smallest axis-aligned box enclosing all Cα atoms.

Secondary structure (3-state, P-SEA). Three-state secondary structure (P-SEA) collapses the eight DSSP classes into helix (a), strand (b), and coil (c). P-SEA assigns these from Cα geometry alone — distances and angles — without requiring backbone oxygens, so it works on any Cα trace.

Secondary structure (8-state, DSSP). Secondary structure is the local, repeating backbone conformation. DSSP classifies it into eight states by reading the hydrogen-bond network: three helix types (H, G, I), two β types (E, B), two non-regular types (T, S), and unstructured coil (-).

Foldseek 3Di. The Foldseek 3Di string encodes local tertiary geometry as a 20-letter alphabet — one character per residue — derived from the relative positions of nearby Cα atoms. Unlike the amino-acid sequence, 3Di is a direct function of the 3D structure, so two proteins with the same fold have similar 3Di strings even at low sequence identity.

mmCIF coordinates. Structure coordinates are given as an mmCIF _atom_site loop: one row per atom with element, residue name, chain id, sequence number, and x/y/z position in Å. Only the four main-chain atoms per residue are included here; side chains are omitted to keep the record compact.

Sequence. This is the polypeptide sequence — one letter per residue, N-terminus first. Length ranges from a few dozen residues for small domains to over a thousand for large multi-domain proteins.